Protein AF-0000000070516614 (afdb_homodimer)

Sequence (158 aa):
MSSQICLKWNSFLSNIATSFESLWEEEGLVDVTLASDGQCLTAHKVILSASSPFFKKVFQVSFAASSANSREPFLRFSSMSSQICLKWNSFLSNIATSFESLWEEEGLVDVTLASDGQCLTAHKVILSASSPFFKKVFQVSFAASSANSREPFLRFSS

Secondary structure (DSSP, 8-state):
-HHHHHHHHHHHHHHHHHHHHHHHHTTTT--EEEEETTEEEEE-HHHHHHH-HHHHHHHHHHHHH-SS---EEEEEE--/-HHHHHHHHHHHHHHHHHHHHHHHHTTTT--EEEEETTEEEEE-HHHHHHH-HHHHHHHHHHHHH-SS---EEEEEE--

Solvent-accessible surface area (backbone atoms only — not comparable to full-atom values): 8731 Å² total; per-residue (Å²): 114,69,64,59,53,48,50,52,50,49,52,51,52,51,50,36,52,51,37,45,49,51,31,55,75,68,57,51,77,43,34,31,25,37,32,43,91,93,41,77,43,76,39,39,61,68,59,45,28,36,73,30,71,66,48,31,54,56,51,48,51,51,40,70,72,31,95,49,51,57,55,43,71,68,50,75,49,79,131,116,71,64,60,52,48,51,51,50,49,52,51,52,51,49,36,52,51,36,46,50,51,32,54,75,68,58,49,77,42,32,30,26,36,33,43,93,94,40,77,44,77,39,40,62,68,61,46,29,34,73,31,73,68,49,31,54,56,51,49,53,51,41,73,73,31,97,50,51,55,55,43,71,68,50,74,50,79,130

pLDDT: mean 84.04, std 12.39, range [48.06, 95.69]

Structure (mmCIF, N/CA/C/O backbone):
data_AF-0000000070516614-model_v1
#
loop_
_entity.id
_entity.type
_entity.pdbx_description
1 polymer 'Broad-complex core protein isoform 6'
#
loop_
_atom_site.group_PDB
_atom_site.id
_atom_site.type_symbol
_atom_site.label_atom_id
_atom_site.label_alt_id
_atom_site.label_comp_id
_atom_site.label_asym_id
_atom_site.label_entity_id
_atom_site.label_seq_id
_atom_site.pdbx_PDB_ins_code
_atom_site.Cartn_x
_atom_site.Cartn_y
_atom_site.Cartn_z
_atom_site.occupancy
_atom_site.B_iso_or_equiv
_atom_site.auth_seq_id
_atom_site.auth_comp_id
_atom_site.auth_asym_id
_atom_site.auth_atom_id
_atom_site.pdbx_PDB_model_num
ATOM 1 N N . MET A 1 1 ? 3.91 20.812 -23.734 1 48.06 1 MET A N 1
ATOM 2 C CA . MET A 1 1 ? 3.457 20.969 -22.359 1 48.06 1 MET A CA 1
ATOM 3 C C . MET A 1 1 ? 3.287 19.609 -21.688 1 48.06 1 MET A C 1
ATOM 5 O O . MET A 1 1 ? 3.488 19.4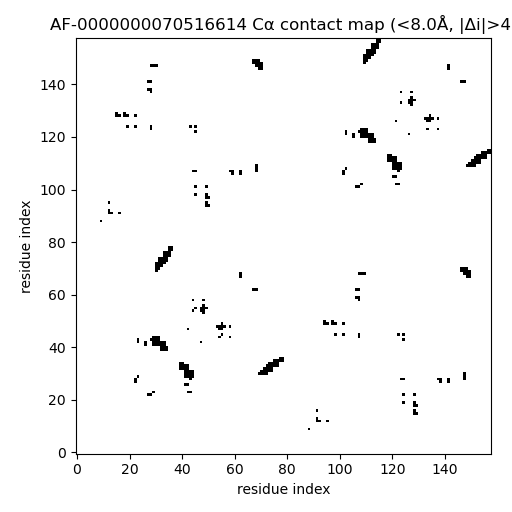69 -20.469 1 48.06 1 MET A O 1
ATOM 9 N N . SER A 1 2 ? 2.941 18.562 -22.625 1 61.38 2 SER A N 1
ATOM 10 C CA . SER A 1 2 ? 2.668 17.188 -22.219 1 61.38 2 SER A CA 1
ATOM 11 C C . SER A 1 2 ? 3.914 16.516 -21.656 1 61.38 2 SER A C 1
ATOM 13 O O . SER A 1 2 ? 3.826 15.734 -20.703 1 61.38 2 SER A O 1
ATOM 15 N N . SER A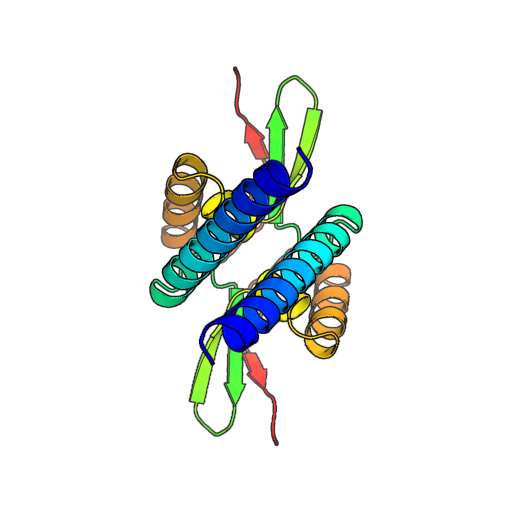 1 3 ? 5.02 17.172 -22.109 1 64.44 3 SER A N 1
ATOM 16 C CA . SER A 1 3 ? 6.262 16.5 -21.75 1 64.44 3 SER A CA 1
ATOM 17 C C . SER A 1 3 ? 6.633 16.75 -20.297 1 64.44 3 SER A C 1
ATOM 19 O O . SER A 1 3 ? 7.137 15.859 -19.609 1 64.44 3 SER A O 1
ATOM 21 N N . GLN A 1 4 ? 6.312 18.047 -19.891 1 70.44 4 GLN A N 1
ATOM 22 C CA . GLN A 1 4 ? 6.715 18.406 -18.531 1 70.44 4 GLN A CA 1
ATOM 23 C C . GLN A 1 4 ? 5.867 17.688 -17.484 1 70.44 4 GLN A C 1
ATOM 25 O O . GLN A 1 4 ? 6.379 17.25 -16.453 1 70.44 4 GLN A O 1
ATOM 30 N N . ILE A 1 5 ? 4.629 17.469 -17.828 1 74.5 5 ILE A N 1
ATOM 31 C CA . ILE A 1 5 ? 3.73 16.797 -16.891 1 74.5 5 ILE A CA 1
ATOM 32 C C . ILE A 1 5 ? 4.152 15.344 -16.734 1 74.5 5 ILE A C 1
ATOM 34 O O . ILE A 1 5 ? 4.191 14.82 -15.617 1 74.5 5 ILE A O 1
ATOM 38 N N . CYS A 1 6 ? 4.59 14.859 -17.828 1 78 6 CYS A N 1
ATOM 39 C CA . CYS A 1 6 ? 5.004 13.461 -17.797 1 78 6 CYS A CA 1
ATOM 40 C C . CYS A 1 6 ? 6.254 13.273 -16.953 1 78 6 CYS A C 1
ATOM 42 O O . CYS A 1 6 ? 6.375 12.281 -16.219 1 78 6 CYS A O 1
ATOM 44 N N . LEU A 1 7 ? 7.113 14.188 -17.016 1 78.5 7 LEU A N 1
ATOM 45 C CA . LEU A 1 7 ? 8.344 14.102 -16.25 1 78.5 7 LEU A CA 1
ATOM 46 C C . LEU A 1 7 ? 8.062 14.227 -14.75 1 78.5 7 LEU A C 1
ATOM 48 O O . LEU A 1 7 ? 8.617 13.469 -13.953 1 78.5 7 LEU A O 1
ATOM 52 N N . LYS A 1 8 ? 7.195 15.141 -14.547 1 85.56 8 LYS A N 1
ATOM 53 C CA . LYS A 1 8 ? 6.855 15.352 -13.141 1 85.56 8 LYS A CA 1
ATOM 54 C C . LYS A 1 8 ? 6.121 14.148 -12.562 1 85.56 8 LYS A C 1
ATOM 56 O O . LYS A 1 8 ? 6.41 13.711 -11.445 1 85.56 8 LYS A O 1
ATOM 61 N N . TRP A 1 9 ? 5.246 13.625 -13.375 1 84.12 9 TRP A N 1
ATOM 62 C CA . TRP A 1 9 ? 4.477 12.461 -12.938 1 84.12 9 TRP A CA 1
ATOM 63 C C . TRP A 1 9 ? 5.375 11.242 -12.766 1 84.12 9 TRP A C 1
ATOM 65 O O . TRP A 1 9 ? 5.234 10.492 -11.805 1 84.12 9 TRP A O 1
ATOM 75 N N . ASN A 1 10 ? 6.289 11.164 -13.656 1 84.06 10 ASN A N 1
ATOM 76 C CA . ASN A 1 10 ? 7.234 10.055 -13.562 1 84.06 10 ASN A CA 1
ATOM 77 C C . ASN A 1 10 ? 8.109 10.164 -12.32 1 84.06 10 ASN A C 1
ATOM 79 O O . ASN A 1 10 ? 8.383 9.156 -11.664 1 84.06 10 ASN A O 1
ATOM 83 N N . SER A 1 11 ? 8.547 11.367 -12.109 1 88.38 11 SER A N 1
ATOM 84 C CA . SER A 1 11 ? 9.344 11.586 -10.906 1 88.38 11 SER A CA 1
ATOM 85 C C . SER A 1 11 ? 8.547 11.266 -9.648 1 88.38 11 SER A C 1
ATOM 87 O O . SER A 1 11 ? 9.086 10.68 -8.703 1 88.38 11 SER A O 1
ATOM 89 N N . PHE A 1 12 ? 7.297 11.672 -9.625 1 88.38 12 PHE A N 1
ATOM 90 C CA . PHE A 1 12 ? 6.434 11.414 -8.484 1 88.38 12 PHE A CA 1
ATOM 91 C C . PHE A 1 12 ? 6.266 9.914 -8.258 1 88.38 12 PHE A C 1
ATOM 93 O O . PHE A 1 12 ? 6.465 9.422 -7.141 1 88.38 12 PHE A O 1
ATOM 100 N N . LEU A 1 13 ? 6.055 9.203 -9.328 1 90.12 13 LEU A N 1
ATOM 101 C CA . LEU A 1 13 ? 5.844 7.766 -9.234 1 90.12 13 LEU A CA 1
ATOM 102 C C . LEU A 1 13 ? 7.117 7.059 -8.781 1 90.12 13 LEU A C 1
ATOM 104 O O . LEU A 1 13 ? 7.059 6.121 -7.977 1 90.12 13 LEU A O 1
ATOM 108 N N . SER A 1 14 ? 8.18 7.543 -9.273 1 91.25 14 SER A N 1
ATOM 109 C CA . SER A 1 14 ? 9.453 6.953 -8.875 1 91.25 14 SER A CA 1
ATOM 110 C C . SER A 1 14 ? 9.734 7.188 -7.391 1 91.25 14 SER A C 1
ATOM 112 O O . SER A 1 14 ? 10.258 6.305 -6.707 1 91.25 14 SER A O 1
ATOM 114 N N . ASN A 1 15 ? 9.391 8.336 -6.926 1 92.88 15 ASN A N 1
ATOM 115 C CA . ASN A 1 15 ? 9.586 8.641 -5.512 1 92.88 15 ASN A CA 1
ATOM 116 C C . ASN A 1 15 ? 8.719 7.754 -4.625 1 92.88 15 ASN A C 1
ATOM 118 O O . ASN A 1 15 ? 9.172 7.266 -3.588 1 92.88 15 ASN A O 1
ATOM 122 N N . ILE A 1 16 ? 7.523 7.531 -4.961 1 92.81 16 ILE A N 1
ATOM 123 C CA . ILE A 1 16 ? 6.617 6.68 -4.199 1 92.81 16 ILE A CA 1
ATOM 124 C C . ILE A 1 16 ? 7.152 5.25 -4.176 1 92.81 16 ILE A C 1
ATOM 126 O O . ILE A 1 16 ? 7.145 4.594 -3.133 1 92.81 16 ILE A O 1
ATOM 130 N N . ALA A 1 17 ? 7.586 4.828 -5.309 1 92.5 17 ALA A N 1
ATOM 131 C CA . ALA A 1 17 ? 8.141 3.482 -5.406 1 92.5 17 ALA A CA 1
ATOM 132 C C . ALA A 1 17 ? 9.344 3.318 -4.477 1 92.5 17 ALA A C 1
ATOM 134 O O . ALA A 1 17 ? 9.461 2.307 -3.781 1 92.5 17 ALA A O 1
ATOM 135 N N . THR A 1 18 ? 10.18 4.27 -4.449 1 94.69 18 THR A N 1
ATOM 136 C CA . THR A 1 18 ? 11.344 4.262 -3.564 1 94.69 18 THR A CA 1
ATOM 137 C C . THR A 1 18 ? 10.906 4.25 -2.104 1 94.69 18 THR A C 1
ATOM 139 O O . THR A 1 18 ? 11.484 3.535 -1.283 1 94.69 18 THR A O 1
ATOM 142 N N . SER A 1 19 ? 9.93 5.043 -1.833 1 94.88 19 SER A N 1
ATOM 143 C CA . SER A 1 19 ? 9.406 5.07 -0.472 1 94.88 19 SER A CA 1
ATOM 144 C C . SER A 1 19 ? 8.844 3.711 -0.07 1 94.88 19 SER A C 1
ATOM 146 O O . SER A 1 19 ? 9.039 3.26 1.061 1 94.88 19 SER A O 1
ATOM 148 N N . PHE A 1 20 ? 8.18 3.072 -1.002 1 94 20 PHE A N 1
ATOM 149 C CA . PHE A 1 20 ? 7.66 1.739 -0.728 1 94 20 PHE A CA 1
ATOM 150 C C . PHE A 1 20 ? 8.797 0.76 -0.454 1 94 20 PHE A C 1
ATOM 152 O O . PHE A 1 20 ? 8.688 -0.089 0.433 1 94 20 PHE A O 1
ATOM 159 N N . GLU A 1 21 ? 9.789 0.899 -1.231 1 94.12 21 GLU A N 1
ATOM 160 C CA . GLU A 1 21 ? 10.953 0.034 -1.036 1 94.12 21 GLU A CA 1
ATOM 161 C C . GLU A 1 21 ? 11.555 0.221 0.355 1 94.12 21 GLU A C 1
ATOM 163 O O . GLU A 1 21 ? 11.852 -0.755 1.044 1 94.12 21 GLU A O 1
ATOM 168 N N . SER A 1 22 ? 11.672 1.413 0.763 1 95.69 22 SER A N 1
ATOM 169 C CA . SER A 1 22 ? 12.211 1.711 2.088 1 95.69 22 SER A CA 1
ATOM 170 C C . SER A 1 22 ? 11.305 1.161 3.186 1 95.69 22 SER A C 1
ATOM 172 O O . SER A 1 22 ? 11.789 0.58 4.16 1 95.69 22 SER A O 1
ATOM 174 N N . LEU A 1 23 ? 9.992 1.268 3.053 1 94.56 23 LEU A N 1
ATOM 175 C CA . LEU A 1 23 ? 9.031 0.747 4.02 1 94.56 23 LEU A CA 1
ATOM 176 C C . LEU A 1 23 ? 9.141 -0.77 4.133 1 94.56 23 LEU A C 1
ATOM 178 O O . LEU A 1 23 ? 9.109 -1.317 5.238 1 94.56 23 LEU A O 1
ATOM 182 N N . TRP A 1 24 ? 9.289 -1.346 2.982 1 93.56 24 TRP A N 1
ATOM 183 C CA . TRP A 1 24 ? 9.398 -2.801 2.953 1 93.56 24 TRP A CA 1
ATOM 184 C C . TRP A 1 24 ? 10.703 -3.264 3.6 1 93.56 24 TRP A C 1
ATOM 186 O O . TRP A 1 24 ? 10.695 -4.184 4.422 1 93.56 24 TRP A O 1
ATOM 196 N N . GLU A 1 25 ? 11.773 -2.615 3.275 1 94.31 25 GLU A N 1
ATOM 197 C CA . GLU A 1 25 ? 13.078 -2.963 3.838 1 94.31 25 GLU A CA 1
ATOM 198 C C . GLU A 1 25 ? 13.086 -2.801 5.355 1 94.31 25 GLU A C 1
ATOM 200 O O . GLU A 1 25 ? 13.703 -3.594 6.066 1 94.31 25 GLU A O 1
ATOM 205 N N . GLU A 1 26 ? 12.375 -1.856 5.828 1 93.44 26 GLU A N 1
ATOM 206 C CA . GLU A 1 26 ? 12.305 -1.583 7.262 1 93.44 26 GLU A CA 1
ATOM 207 C C . GLU A 1 26 ? 11.188 -2.385 7.918 1 93.44 26 GLU A C 1
ATOM 209 O O . GLU A 1 26 ? 10.938 -2.246 9.117 1 93.44 26 GLU A O 1
ATOM 214 N N . GLU A 1 27 ? 10.484 -3.191 7.051 1 91.94 27 GLU A N 1
ATOM 215 C CA . GLU A 1 27 ? 9.352 -3.998 7.488 1 91.94 27 GLU A CA 1
ATOM 216 C C . GLU A 1 27 ? 8.289 -3.137 8.172 1 91.94 27 GLU A C 1
ATOM 218 O O . GLU A 1 27 ? 7.656 -3.572 9.133 1 91.94 27 GLU A O 1
ATOM 223 N N . GLY A 1 28 ? 8.242 -1.865 7.688 1 90.75 28 GLY A N 1
ATOM 224 C CA . GLY A 1 28 ? 7.23 -0.958 8.203 1 90.75 28 GLY A CA 1
ATOM 225 C C . GLY A 1 28 ? 5.844 -1.244 7.66 1 90.75 28 GLY A C 1
ATOM 226 O O . GLY A 1 28 ? 5.668 -1.408 6.449 1 90.75 28 GLY A O 1
ATOM 227 N N . LEU A 1 29 ? 4.914 -1.471 8.523 1 91.19 29 LEU A N 1
ATOM 228 C CA . LEU A 1 29 ? 3.49 -1.614 8.227 1 91.19 29 LEU A CA 1
ATOM 229 C C . LEU A 1 29 ? 3.221 -2.91 7.469 1 91.19 29 LEU A C 1
ATOM 231 O O . LEU A 1 29 ? 2.246 -3.004 6.719 1 91.19 29 LEU A O 1
ATOM 235 N N . VAL A 1 30 ? 4.125 -3.855 7.52 1 91.12 30 VAL A N 1
ATOM 236 C CA . VAL A 1 30 ? 3.854 -5.148 6.906 1 91.12 30 VAL A CA 1
ATOM 237 C C . VAL A 1 30 ? 2.668 -5.812 7.605 1 91.12 30 VAL A C 1
ATOM 239 O O . VAL A 1 30 ? 2.508 -5.695 8.82 1 91.12 30 VAL A O 1
ATOM 242 N N . ASP A 1 31 ? 1.869 -6.477 6.742 1 88.56 31 ASP A N 1
ATOM 243 C CA . ASP A 1 31 ? 0.656 -7.016 7.348 1 88.56 31 ASP A CA 1
ATOM 244 C C . ASP A 1 31 ? 0.375 -8.43 6.844 1 88.56 31 ASP A C 1
ATOM 246 O O . ASP A 1 31 ? -0.709 -8.977 7.074 1 88.56 31 ASP A O 1
ATOM 250 N N . VAL A 1 32 ? 1.302 -9.062 6.191 1 89.56 32 VAL A N 1
ATOM 251 C CA . VAL A 1 32 ? 1.153 -10.461 5.797 1 89.56 32 VAL A CA 1
ATOM 252 C C . VAL A 1 32 ? 2.521 -11.141 5.77 1 89.56 32 VAL A C 1
ATOM 254 O O . VAL A 1 32 ? 3.531 -10.5 5.465 1 89.56 32 VAL A O 1
ATOM 257 N N . THR A 1 33 ? 2.586 -12.352 6.105 1 89.5 33 THR A N 1
ATOM 258 C CA . THR A 1 33 ? 3.771 -13.195 5.98 1 89.5 33 THR A CA 1
ATOM 259 C C . THR A 1 33 ? 3.559 -14.273 4.93 1 89.5 33 THR A C 1
ATOM 261 O O . THR A 1 33 ? 2.59 -15.039 4.996 1 89.5 33 THR A O 1
ATOM 264 N N . LEU A 1 34 ? 4.391 -14.234 3.969 1 89.31 34 LEU A N 1
ATOM 265 C CA . LEU A 1 34 ? 4.34 -15.234 2.91 1 89.31 34 LEU A CA 1
ATOM 266 C C . LEU A 1 34 ? 5.336 -16.359 3.172 1 89.31 34 LEU A C 1
ATOM 268 O O . LEU A 1 34 ? 6.492 -16.094 3.521 1 89.31 34 LEU A O 1
ATOM 272 N N . ALA A 1 35 ? 4.824 -17.531 3.145 1 88.56 35 ALA A N 1
ATOM 273 C CA . ALA A 1 35 ? 5.691 -18.688 3.338 1 88.56 35 ALA A CA 1
ATOM 274 C C . ALA A 1 35 ? 5.867 -19.469 2.035 1 88.56 35 ALA A C 1
ATOM 276 O O . ALA A 1 35 ? 4.887 -19.844 1.39 1 88.56 35 ALA A O 1
ATOM 277 N N . SER A 1 36 ? 7.043 -19.438 1.562 1 84.19 36 SER A N 1
ATOM 278 C CA . SER A 1 36 ? 7.328 -20.219 0.36 1 84.19 36 SER A CA 1
ATOM 279 C C . SER A 1 36 ? 8.703 -20.875 0.442 1 84.19 36 SER A C 1
ATOM 281 O O . SER A 1 36 ? 9.68 -20.25 0.832 1 84.19 36 SER A O 1
ATOM 283 N N . ASP A 1 37 ? 8.734 -22.156 0.068 1 85.06 37 ASP A N 1
ATOM 284 C CA . ASP A 1 37 ? 9.969 -22.922 -0.065 1 85.06 37 ASP A CA 1
ATOM 285 C C . ASP A 1 37 ? 10.828 -22.812 1.193 1 85.06 37 ASP A C 1
ATOM 287 O O . ASP A 1 37 ? 12.023 -22.547 1.111 1 85.06 37 ASP A O 1
ATOM 291 N N . GLY A 1 38 ? 10.234 -22.906 2.338 1 84.56 38 GLY A N 1
ATOM 292 C CA . GLY A 1 38 ? 10.961 -22.875 3.598 1 84.56 38 GLY A CA 1
ATOM 293 C C . GLY A 1 38 ? 11.344 -21.484 4.039 1 84.56 38 GLY A C 1
ATOM 294 O O . GLY A 1 38 ? 12.008 -21.312 5.062 1 84.56 38 GLY A O 1
ATOM 295 N N . GLN A 1 39 ? 11.055 -20.516 3.258 1 87 39 GLN A N 1
ATOM 296 C CA . GLN A 1 39 ? 11.352 -19.141 3.605 1 87 39 GLN A CA 1
ATOM 297 C C . GLN A 1 39 ? 10.07 -18.359 3.906 1 87 39 GLN A C 1
ATOM 299 O O . GLN A 1 39 ? 9 -18.703 3.418 1 87 39 GLN A O 1
ATOM 304 N N . CYS A 1 40 ? 10.203 -17.438 4.871 1 87.25 40 CYS A N 1
ATOM 305 C CA . CYS A 1 40 ? 9.094 -16.531 5.188 1 87.25 40 CYS A CA 1
ATOM 306 C C . CYS A 1 40 ? 9.461 -15.094 4.871 1 87.25 40 CYS A C 1
ATOM 308 O O . CYS A 1 40 ? 10.586 -14.664 5.121 1 87.25 40 CYS A O 1
ATOM 310 N N . LEU A 1 41 ? 8.523 -14.445 4.188 1 89.31 41 LEU A N 1
ATOM 311 C CA . LEU A 1 41 ? 8.727 -13.047 3.85 1 89.31 41 LEU A CA 1
ATOM 312 C C . LEU A 1 41 ? 7.516 -12.211 4.266 1 89.31 41 LEU A C 1
ATOM 314 O O . LEU A 1 41 ? 6.371 -12.609 4.047 1 89.31 41 LEU A O 1
ATOM 318 N N . THR A 1 42 ? 7.82 -11.117 4.926 1 90.44 42 THR A N 1
ATOM 319 C CA . THR A 1 42 ? 6.75 -10.188 5.258 1 90.44 42 THR A CA 1
ATOM 320 C C . THR A 1 42 ? 6.504 -9.211 4.109 1 90.44 42 THR A C 1
ATOM 322 O O . THR A 1 42 ? 7.426 -8.883 3.359 1 90.44 42 THR A O 1
ATOM 325 N N . ALA A 1 43 ? 5.246 -8.852 3.916 1 93 43 ALA A N 1
ATOM 326 C CA . ALA A 1 43 ? 4.902 -7.953 2.818 1 93 43 ALA A CA 1
ATOM 327 C C . ALA A 1 43 ? 3.691 -7.094 3.172 1 93 43 ALA A C 1
ATOM 329 O O . ALA A 1 43 ? 3.141 -7.211 4.27 1 93 43 ALA A O 1
ATOM 330 N N . HIS A 1 44 ? 3.355 -6.195 2.33 1 92.81 44 HIS A N 1
ATOM 331 C CA . HIS A 1 44 ? 2.143 -5.391 2.406 1 92.81 44 HIS A CA 1
ATOM 332 C C . HIS A 1 44 ? 1.054 -5.945 1.496 1 92.81 44 HIS A C 1
ATOM 334 O O . HIS A 1 44 ? 1.256 -6.074 0.287 1 92.81 44 HIS A O 1
ATOM 340 N N . LYS A 1 45 ? -0.069 -6.195 2.047 1 93.31 45 LYS A N 1
ATOM 341 C CA . LYS A 1 45 ? -1.175 -6.758 1.275 1 93.31 45 LYS A CA 1
ATOM 342 C C . LYS A 1 45 ? -1.536 -5.859 0.096 1 93.31 45 LYS A C 1
ATOM 344 O O . LYS A 1 45 ? -1.757 -6.344 -1.016 1 93.31 45 LYS A O 1
ATOM 349 N N . VAL A 1 46 ? -1.53 -4.531 0.363 1 94.19 46 VAL A N 1
ATOM 350 C CA . VAL A 1 46 ? -1.941 -3.576 -0.663 1 94.19 46 VAL A CA 1
ATOM 351 C C . VAL A 1 46 ? -0.946 -3.602 -1.82 1 94.19 46 VAL A C 1
ATOM 353 O O . VAL A 1 46 ? -1.341 -3.553 -2.988 1 94.19 46 VAL A O 1
ATOM 356 N N . ILE A 1 47 ? 0.376 -3.699 -1.541 1 95.12 47 ILE A N 1
ATOM 357 C CA . ILE A 1 47 ? 1.409 -3.701 -2.57 1 95.12 47 ILE A CA 1
ATOM 358 C C . ILE A 1 47 ? 1.353 -5.012 -3.355 1 95.12 47 ILE A C 1
ATOM 360 O O . ILE A 1 47 ? 1.408 -5.008 -4.586 1 95.12 47 ILE A O 1
ATOM 364 N N . LEU A 1 48 ? 1.141 -6.105 -2.682 1 94.06 48 LEU A N 1
ATOM 365 C CA . LEU A 1 48 ? 1.004 -7.395 -3.35 1 94.06 48 LEU A CA 1
ATOM 366 C C . LEU A 1 48 ? -0.223 -7.414 -4.254 1 94.06 48 LEU A C 1
ATOM 368 O O . LEU A 1 48 ? -0.162 -7.91 -5.379 1 94.06 48 LEU A O 1
ATOM 372 N N . SER A 1 49 ? -1.347 -6.836 -3.748 1 95.44 49 SER A N 1
ATOM 373 C CA . SER A 1 49 ? -2.596 -6.797 -4.5 1 95.44 49 SER A CA 1
ATOM 374 C C . SER A 1 49 ? -2.461 -5.941 -5.758 1 95.44 49 SER A C 1
ATOM 376 O O . SER A 1 49 ? -3.066 -6.242 -6.785 1 95.44 49 SER A O 1
ATOM 378 N N . ALA A 1 50 ? -1.637 -4.883 -5.66 1 95.44 50 ALA A N 1
ATOM 379 C CA . ALA A 1 50 ? -1.436 -3.986 -6.797 1 95.44 50 ALA A CA 1
ATOM 380 C C . ALA A 1 50 ? -0.531 -4.625 -7.848 1 95.44 50 ALA A C 1
ATOM 382 O O . ALA A 1 50 ? -0.59 -4.27 -9.023 1 95.44 50 ALA A O 1
ATOM 383 N N . SER A 1 51 ? 0.238 -5.578 -7.438 1 93.88 51 SER A N 1
ATOM 384 C CA . SER A 1 51 ? 1.231 -6.16 -8.336 1 93.88 51 SER A CA 1
ATOM 385 C C . SER A 1 51 ? 0.75 -7.492 -8.898 1 93.88 51 SER A C 1
ATOM 387 O O . SER A 1 51 ? 1.26 -7.961 -9.922 1 93.88 51 SER A O 1
ATOM 389 N N . SER A 1 52 ? -0.166 -8.156 -8.234 1 94.06 52 SER A N 1
ATOM 390 C CA . SER A 1 52 ? -0.592 -9.492 -8.625 1 94.06 52 SER A CA 1
ATOM 391 C C . SER A 1 52 ? -2.104 -9.656 -8.5 1 94.06 52 SER A C 1
ATOM 393 O O . SER A 1 52 ? -2.654 -9.523 -7.406 1 94.06 52 SER A O 1
ATOM 395 N N . PRO A 1 53 ? -2.832 -10.023 -9.578 1 94.31 53 PRO A N 1
ATOM 396 C CA . PRO A 1 53 ? -4.277 -10.266 -9.523 1 94.31 53 PRO A CA 1
ATOM 397 C C . PRO A 1 53 ? -4.645 -11.422 -8.594 1 94.31 53 PRO A C 1
ATOM 399 O O . PRO A 1 53 ? -5.723 -11.414 -7.992 1 94.31 53 PRO A O 1
ATOM 402 N N . PHE A 1 54 ? -3.777 -12.414 -8.445 1 93.38 54 PHE A N 1
ATOM 403 C CA . PHE A 1 54 ? -4.016 -13.531 -7.539 1 93.38 54 PHE A CA 1
ATOM 404 C C . PHE A 1 54 ? -4.102 -13.055 -6.094 1 93.38 54 PHE A C 1
ATOM 406 O O . PHE A 1 54 ? -5.074 -13.344 -5.398 1 93.38 54 PHE A O 1
ATOM 413 N N . PHE A 1 55 ? -3.17 -12.32 -5.66 1 93.06 55 PHE A N 1
ATOM 414 C CA . PHE A 1 55 ? -3.15 -11.828 -4.289 1 93.06 55 PHE A CA 1
ATOM 415 C C . PHE A 1 55 ? -4.27 -10.82 -4.059 1 93.06 55 PHE A C 1
ATOM 417 O O . PHE A 1 55 ? -4.84 -10.766 -2.967 1 93.06 55 PHE A O 1
ATOM 424 N N . LYS A 1 56 ? -4.609 -10.039 -5.117 1 94.31 56 LYS A N 1
ATOM 425 C CA . LYS A 1 56 ? -5.738 -9.117 -5.008 1 94.31 56 LYS A CA 1
ATOM 426 C C . LYS A 1 56 ? -7.023 -9.859 -4.656 1 94.31 56 LYS A C 1
ATOM 428 O O . LYS A 1 56 ? -7.734 -9.477 -3.725 1 94.31 56 LYS A O 1
ATOM 433 N N . LYS A 1 57 ? -7.297 -10.906 -5.332 1 93.56 57 LYS A N 1
ATOM 434 C CA . LYS A 1 57 ? -8.5 -11.695 -5.086 1 93.56 57 LYS A CA 1
ATOM 435 C C . LYS A 1 57 ? -8.477 -12.305 -3.684 1 93.56 57 LYS A C 1
ATOM 437 O O . LYS A 1 57 ? -9.461 -12.211 -2.949 1 93.56 57 LYS A O 1
ATOM 442 N N . VAL A 1 58 ? -7.344 -12.93 -3.279 1 90.25 58 VAL A N 1
ATOM 443 C CA . VAL A 1 58 ? -7.188 -13.609 -2 1 90.25 58 VAL A CA 1
ATOM 444 C C . VAL A 1 58 ? -7.414 -12.625 -0.855 1 90.25 58 VAL A C 1
ATOM 446 O O . VAL A 1 58 ? -8.195 -12.898 0.06 1 90.25 58 VAL A O 1
ATOM 449 N N . PHE A 1 59 ? -6.793 -11.461 -0.933 1 90.88 59 PHE A N 1
ATOM 450 C CA . PHE A 1 59 ? -6.844 -10.531 0.189 1 90.88 59 PHE A CA 1
ATOM 451 C C . PHE A 1 59 ? -8.164 -9.773 0.204 1 90.88 59 PHE A C 1
ATOM 453 O O . PHE A 1 59 ? -8.641 -9.359 1.265 1 90.88 59 PHE A O 1
ATOM 460 N N . GLN A 1 60 ? -8.75 -9.547 -0.965 1 89.81 60 GLN A N 1
ATOM 461 C CA . GLN A 1 60 ? -10.062 -8.906 -0.996 1 89.81 60 GLN A CA 1
ATOM 462 C C . GLN A 1 60 ? -11.117 -9.797 -0.338 1 89.81 60 GLN A C 1
ATOM 464 O O . GLN A 1 60 ? -12 -9.297 0.363 1 89.81 60 GLN A O 1
ATOM 469 N N . VAL A 1 61 ? -11.047 -11.078 -0.594 1 88.88 61 VAL A N 1
ATOM 470 C CA . VAL A 1 61 ? -11.969 -12.023 0.019 1 88.88 61 VAL A CA 1
A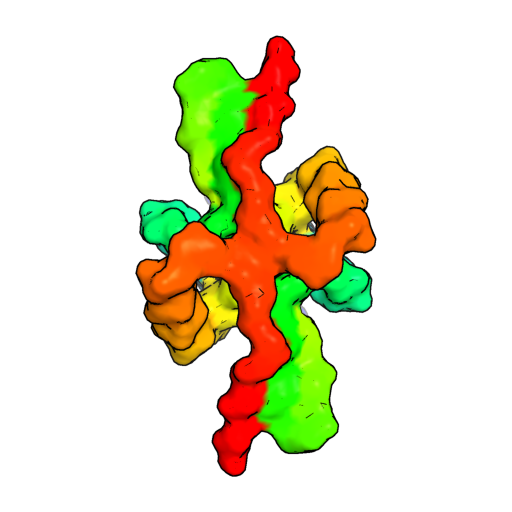TOM 471 C C . VAL A 1 61 ? -11.797 -12.008 1.536 1 88.88 61 VAL A C 1
ATOM 473 O O . VAL A 1 61 ? -12.773 -11.93 2.279 1 88.88 61 VAL A O 1
ATOM 476 N N . SER A 1 62 ? -10.547 -12.117 1.987 1 87.19 62 SER A N 1
ATOM 477 C CA . SER A 1 62 ? -10.258 -12.086 3.418 1 87.19 62 SER A CA 1
ATOM 478 C C . SER A 1 62 ? -10.727 -10.781 4.051 1 87.19 62 SER A C 1
ATOM 480 O O . SER A 1 62 ? -11.281 -10.781 5.152 1 87.19 62 SER A O 1
ATOM 482 N N . PHE A 1 63 ? -10.5 -9.719 3.355 1 87.19 63 PHE A N 1
ATOM 483 C CA . PHE A 1 63 ? -10.867 -8.383 3.82 1 87.19 63 PHE A CA 1
ATOM 484 C C . PHE A 1 63 ? -12.375 -8.258 3.973 1 87.19 63 PHE A C 1
ATOM 486 O O . PHE A 1 63 ? -12.867 -7.668 4.941 1 87.19 63 PHE A O 1
ATOM 493 N N . ALA A 1 64 ? -13.039 -8.797 3.053 1 83.69 64 ALA A N 1
ATOM 494 C CA . ALA A 1 64 ? -14.5 -8.75 3.072 1 83.69 64 ALA A CA 1
ATOM 495 C C . ALA A 1 64 ? -15.062 -9.609 4.195 1 83.69 64 ALA A C 1
ATOM 497 O O . ALA A 1 64 ? -16.109 -9.305 4.762 1 83.69 64 ALA A O 1
ATOM 498 N N . ALA A 1 65 ? -14.336 -10.672 4.465 1 81.62 65 ALA A N 1
ATOM 499 C CA . ALA A 1 65 ? -14.797 -11.617 5.477 1 81.62 65 ALA A CA 1
ATOM 500 C C . ALA A 1 65 ? -14.484 -11.117 6.883 1 81.62 65 ALA A C 1
ATOM 502 O O . ALA A 1 65 ? -15.117 -11.547 7.855 1 81.62 65 ALA A O 1
ATOM 503 N N . SER A 1 66 ? -13.422 -10.398 6.941 1 71.62 66 SER A N 1
ATOM 504 C CA . SER A 1 66 ? -12.992 -9.953 8.266 1 71.62 66 SER A CA 1
ATOM 505 C C . SER A 1 66 ? -13.18 -8.445 8.43 1 71.62 66 SER A C 1
ATOM 507 O O . SER A 1 66 ? -12.984 -7.688 7.484 1 71.62 66 SER A O 1
ATOM 509 N N . SER A 1 67 ? -14.039 -7.977 9.227 1 57.5 67 SER A N 1
ATOM 510 C CA . SER A 1 67 ? -14.312 -6.57 9.5 1 57.5 67 SER A CA 1
ATOM 511 C C . SER A 1 67 ? -13.023 -5.801 9.773 1 57.5 67 SER A C 1
ATOM 513 O O . SER A 1 67 ? -13.023 -4.57 9.789 1 57.5 67 SER A O 1
ATOM 515 N N . ALA A 1 68 ? -11.945 -6.621 10.047 1 56.41 68 ALA A N 1
ATOM 516 C CA . ALA A 1 68 ? -10.719 -5.941 10.461 1 56.41 68 ALA A CA 1
ATOM 517 C C . ALA A 1 68 ? -9.562 -6.281 9.531 1 56.41 68 ALA A C 1
ATOM 519 O O . ALA A 1 68 ? -9.477 -7.398 9.016 1 56.41 68 ALA A O 1
ATOM 520 N N . ASN A 1 69 ? -9.07 -5.266 8.859 1 61.31 69 ASN A N 1
ATOM 521 C CA . ASN A 1 69 ? -7.793 -5.523 8.203 1 61.31 69 ASN A CA 1
ATOM 522 C C . ASN A 1 69 ? -6.781 -6.145 9.156 1 61.31 69 ASN A C 1
ATOM 524 O O . ASN A 1 69 ? -6.148 -5.438 9.945 1 61.31 69 ASN A O 1
ATOM 528 N N . SER A 1 70 ? -6.879 -7.375 9.445 1 67.06 70 SER A N 1
ATOM 529 C CA . SER A 1 70 ? -5.988 -8.055 10.375 1 67.06 70 SER A CA 1
ATOM 530 C C . SER A 1 70 ? -4.766 -8.625 9.664 1 67.06 70 SER A C 1
ATOM 532 O O . SER A 1 70 ? -4.809 -8.891 8.461 1 67.06 70 SER A O 1
ATOM 534 N N . ARG A 1 71 ? -3.73 -8.547 10.43 1 68.69 71 ARG A N 1
ATOM 535 C CA . ARG A 1 71 ? -2.525 -9.203 9.938 1 68.69 71 ARG A CA 1
ATOM 536 C C . ARG A 1 71 ? -2.799 -10.672 9.602 1 68.69 71 ARG A C 1
ATOM 538 O O . ARG A 1 71 ? -3.516 -11.359 10.328 1 68.69 71 ARG A O 1
ATOM 545 N N . GLU A 1 72 ? -2.629 -11.055 8.344 1 67.56 72 GLU A N 1
ATOM 546 C CA . GLU A 1 72 ? -2.713 -12.461 7.957 1 67.56 72 GLU A CA 1
ATOM 547 C C . GLU A 1 72 ? -1.378 -13.172 8.164 1 67.56 72 GLU A C 1
ATOM 549 O O . GLU A 1 72 ? -0.378 -12.82 7.535 1 67.56 72 GLU A O 1
ATOM 554 N N . PRO A 1 73 ? -1.316 -13.969 9.055 1 63.88 73 PRO A N 1
ATOM 555 C CA . PRO A 1 73 ? -0.035 -14.547 9.461 1 63.88 73 PRO A CA 1
ATOM 556 C C . PRO A 1 73 ? 0.678 -15.266 8.32 1 63.88 73 PRO A C 1
ATOM 558 O O . PRO A 1 73 ? 1.903 -15.188 8.203 1 63.88 73 PRO A O 1
ATOM 561 N N . PHE A 1 74 ? 0.049 -16.172 7.637 1 67.81 74 PHE A N 1
ATOM 562 C CA . PHE A 1 74 ? 0.855 -16.953 6.699 1 67.81 74 PHE A CA 1
ATOM 563 C C . PHE A 1 74 ? 0.037 -17.344 5.473 1 67.81 74 PHE A C 1
ATOM 565 O O . PHE A 1 74 ? -1.086 -17.828 5.602 1 67.81 74 PHE A O 1
ATOM 572 N N . LEU A 1 75 ? 0.461 -16.828 4.324 1 74.62 75 LEU A N 1
ATOM 573 C CA . LEU A 1 75 ? -0.027 -17.391 3.064 1 74.62 75 LEU A CA 1
ATOM 574 C C . LEU A 1 75 ? 1.005 -18.328 2.449 1 74.62 75 LEU A C 1
ATOM 576 O O . LEU A 1 75 ? 2.129 -17.922 2.156 1 74.62 75 LEU A O 1
ATOM 580 N N . ARG A 1 76 ? 0.69 -19.609 2.623 1 69.75 76 ARG A N 1
ATOM 581 C CA . ARG A 1 76 ? 1.595 -20.625 2.092 1 69.75 76 ARG A CA 1
ATOM 582 C C . ARG A 1 76 ? 1.336 -20.875 0.607 1 69.75 76 ARG A C 1
ATOM 584 O O . ARG A 1 76 ? 0.187 -21.031 0.189 1 69.75 76 ARG A O 1
ATOM 591 N N . PHE A 1 77 ? 2.357 -20.594 -0.137 1 66.19 77 PHE A N 1
ATOM 592 C CA . PHE A 1 77 ? 2.266 -20.969 -1.541 1 66.19 77 PHE A CA 1
ATOM 593 C C . PHE A 1 77 ? 3.248 -22.094 -1.863 1 66.19 77 PHE A C 1
ATOM 595 O O . PHE A 1 77 ? 4.375 -22.094 -1.361 1 66.19 77 PHE A O 1
ATOM 602 N N . SER A 1 78 ? 2.77 -23.25 -1.93 1 57.75 78 SER A N 1
ATOM 603 C CA . SER A 1 78 ? 3.602 -24.359 -2.398 1 57.75 78 SER A CA 1
ATOM 604 C C . SER A 1 78 ? 3.652 -24.406 -3.922 1 57.75 78 SER A C 1
ATOM 606 O O . SER A 1 78 ? 2.639 -24.188 -4.59 1 57.75 78 SER A O 1
ATOM 608 N N . SER A 1 79 ? 4.871 -24.062 -4.449 1 48.28 79 SER A N 1
ATOM 609 C CA . SER A 1 79 ? 5.051 -24.453 -5.844 1 48.28 79 SER A CA 1
ATOM 610 C C . SER A 1 79 ? 4.84 -25.953 -6.027 1 48.28 79 SER A C 1
ATOM 612 O O . SER A 1 79 ? 5.078 -26.734 -5.105 1 48.28 79 SER A O 1
ATOM 614 N N . MET B 1 1 ? 20.203 1.412 -24.766 1 48.06 1 MET B N 1
ATOM 615 C CA . MET B 1 1 ? 19.672 0.294 -24 1 48.06 1 MET B CA 1
ATOM 616 C C . MET B 1 1 ? 18.906 0.792 -22.766 1 48.06 1 MET B C 1
ATOM 618 O O . MET B 1 1 ? 17.922 0.181 -22.344 1 48.06 1 MET B O 1
ATOM 622 N N . SER B 1 2 ? 19.422 2.051 -22.266 1 61.94 2 SER B N 1
ATOM 623 C CA . SER B 1 2 ? 18.906 2.707 -21.062 1 61.94 2 SER B CA 1
ATOM 624 C C . SER B 1 2 ? 17.469 3.176 -21.266 1 61.94 2 SER B C 1
ATOM 626 O O . SER B 1 2 ? 16.641 3.092 -20.344 1 61.94 2 SER B O 1
ATOM 628 N N . SER B 1 3 ? 17.234 3.322 -22.594 1 65.06 3 SER B N 1
ATOM 629 C CA . SER B 1 3 ? 15.938 3.938 -22.859 1 65.06 3 SER B CA 1
ATOM 630 C C . SER B 1 3 ? 14.805 2.932 -22.703 1 65.06 3 SER B C 1
ATOM 632 O O . SER B 1 3 ? 13.727 3.273 -22.219 1 65.06 3 SER B O 1
ATOM 634 N N . GLN B 1 4 ? 15.133 1.656 -23.172 1 70.81 4 GLN B N 1
ATOM 635 C CA . GLN B 1 4 ? 14.07 0.658 -23.141 1 70.81 4 GLN B CA 1
ATOM 636 C C . GLN B 1 4 ? 13.734 0.263 -21.703 1 70.81 4 GLN B C 1
ATOM 638 O O . GLN B 1 4 ? 12.562 0.069 -21.359 1 70.81 4 GLN B O 1
ATOM 643 N N . ILE B 1 5 ? 14.719 0.254 -20.875 1 74.69 5 ILE B N 1
ATOM 644 C CA . ILE B 1 5 ? 14.5 -0.128 -19.484 1 74.69 5 ILE B CA 1
ATOM 645 C C . ILE B 1 5 ? 13.664 0.936 -18.781 1 74.69 5 ILE B C 1
ATOM 647 O O . ILE B 1 5 ? 12.727 0.61 -18.047 1 74.69 5 ILE B O 1
ATOM 651 N N . CYS B 1 6 ? 13.938 2.096 -19.203 1 78.38 6 CYS B N 1
ATOM 652 C CA . CYS B 1 6 ? 13.211 3.201 -18.594 1 78.38 6 CYS B CA 1
ATOM 653 C C . CYS B 1 6 ? 11.734 3.164 -18.984 1 78.38 6 CYS B C 1
ATOM 655 O O . CYS B 1 6 ? 10.867 3.449 -18.156 1 78.38 6 CYS B O 1
ATOM 657 N N . LEU B 1 7 ? 11.484 2.814 -20.156 1 78.88 7 LEU B N 1
ATOM 658 C CA . LEU B 1 7 ? 10.109 2.752 -20.625 1 78.88 7 LEU B CA 1
ATOM 659 C C . LEU B 1 7 ? 9.344 1.633 -19.938 1 78.88 7 LEU B C 1
ATOM 661 O O . LEU B 1 7 ? 8.203 1.823 -19.516 1 78.88 7 LEU B O 1
ATOM 665 N N . LYS B 1 8 ? 10.086 0.592 -19.844 1 85.69 8 LYS B N 1
ATOM 666 C CA . LYS B 1 8 ? 9.453 -0.556 -19.203 1 85.69 8 LYS B CA 1
ATOM 667 C C . LYS B 1 8 ? 9.188 -0.286 -17.734 1 85.69 8 LYS B C 1
ATOM 669 O O . LYS B 1 8 ? 8.109 -0.604 -17.219 1 85.69 8 LYS B O 1
ATOM 674 N N . TRP B 1 9 ? 10.148 0.34 -17.109 1 84.44 9 TRP B N 1
ATOM 675 C CA . TRP B 1 9 ? 10.023 0.656 -15.695 1 84.44 9 TRP B CA 1
ATOM 676 C C . TRP B 1 9 ? 8.922 1.687 -15.469 1 84.44 9 TRP B C 1
ATOM 678 O O . TRP B 1 9 ? 8.141 1.567 -14.523 1 84.44 9 TRP B O 1
ATOM 688 N N . ASN B 1 10 ? 8.867 2.582 -16.375 1 84 10 ASN B N 1
ATOM 689 C CA . ASN B 1 10 ? 7.824 3.596 -16.281 1 84 10 ASN B CA 1
ATOM 690 C C . ASN B 1 10 ? 6.434 2.99 -16.453 1 84 10 ASN B C 1
ATOM 692 O O . ASN B 1 10 ? 5.496 3.369 -15.75 1 84 10 ASN B O 1
ATOM 696 N N . SER B 1 11 ? 6.383 2.137 -17.422 1 88.44 11 SER B N 1
ATOM 697 C CA . SER B 1 11 ? 5.113 1.453 -17.641 1 88.44 11 SER B CA 1
ATOM 698 C C . SER B 1 11 ? 4.707 0.641 -16.406 1 88.44 11 SER B C 1
ATOM 700 O O . SER B 1 11 ? 3.533 0.616 -16.031 1 88.44 11 SER B O 1
ATOM 702 N N . PHE B 1 12 ? 5.664 -0.032 -15.805 1 88.31 12 PHE B N 1
ATOM 703 C CA . PHE B 1 12 ? 5.398 -0.84 -14.625 1 88.31 12 PHE B CA 1
ATOM 704 C C . PHE B 1 12 ? 4.895 0.03 -13.477 1 88.31 12 PHE B C 1
ATOM 706 O O . PHE B 1 12 ? 3.865 -0.272 -12.867 1 88.31 12 PHE B O 1
ATOM 713 N N . LEU B 1 13 ? 5.535 1.154 -13.297 1 90.12 13 LEU B N 1
ATOM 714 C CA . LEU B 1 13 ? 5.164 2.053 -12.211 1 90.12 13 LEU B CA 1
ATOM 715 C C . LEU B 1 13 ? 3.779 2.645 -12.438 1 90.12 13 LEU B C 1
ATOM 717 O O . LEU B 1 13 ? 2.994 2.781 -11.5 1 90.12 13 LEU B O 1
ATOM 721 N N . SER B 1 14 ? 3.535 2.93 -13.656 1 91.19 14 SER B N 1
ATOM 722 C CA . SER B 1 14 ? 2.223 3.479 -13.984 1 91.19 14 SER B CA 1
ATOM 723 C C . SER B 1 14 ? 1.12 2.451 -13.75 1 91.19 14 SER B C 1
ATOM 725 O O . SER B 1 14 ? 0.033 2.795 -13.281 1 91.19 14 SER B O 1
ATOM 727 N N . ASN B 1 15 ? 1.391 1.243 -14.062 1 92.94 15 ASN B N 1
ATOM 728 C CA . ASN B 1 15 ? 0.414 0.182 -13.844 1 92.94 15 ASN B CA 1
ATOM 729 C C . ASN B 1 15 ? 0.132 -0.02 -12.359 1 92.94 15 ASN B C 1
ATOM 731 O O . ASN B 1 15 ? -1.021 -0.197 -11.961 1 92.94 15 ASN B O 1
ATOM 735 N N . ILE B 1 16 ? 1.106 -0.021 -11.547 1 92.88 16 ILE B N 1
ATOM 736 C CA . ILE B 1 16 ? 0.943 -0.178 -10.102 1 92.88 16 ILE B CA 1
ATOM 737 C C . ILE B 1 16 ? 0.119 0.981 -9.547 1 92.88 16 ILE B C 1
ATOM 739 O O . ILE B 1 16 ? -0.777 0.776 -8.727 1 92.88 16 ILE B O 1
ATOM 743 N N . ALA B 1 17 ? 0.449 2.135 -10.008 1 92.5 17 ALA B N 1
ATOM 744 C CA . ALA B 1 17 ? -0.286 3.316 -9.57 1 92.5 17 ALA B CA 1
ATOM 745 C C . ALA B 1 17 ? -1.769 3.199 -9.906 1 92.5 17 ALA B C 1
ATOM 747 O O . ALA B 1 17 ? -2.629 3.504 -9.078 1 92.5 17 ALA B O 1
ATOM 748 N N . THR B 1 18 ? -2.057 2.762 -11.07 1 94.69 18 THR B N 1
ATOM 749 C CA . THR B 1 18 ? -3.434 2.553 -11.5 1 94.69 18 THR B CA 1
ATOM 750 C C . THR B 1 18 ? -4.117 1.494 -10.641 1 94.69 18 THR B C 1
ATOM 752 O O . THR B 1 18 ? -5.277 1.65 -10.258 1 94.69 18 THR B O 1
ATOM 755 N N . SER B 1 19 ? -3.391 0.472 -10.391 1 94.94 19 SER B N 1
ATOM 756 C CA . SER B 1 19 ? -3.932 -0.576 -9.531 1 94.94 19 SER B CA 1
ATOM 757 C C . SER B 1 19 ? -4.242 -0.042 -8.141 1 94.94 19 SER B C 1
ATOM 759 O O . SER B 1 19 ? -5.27 -0.385 -7.555 1 94.94 19 SER B O 1
ATOM 761 N N . PHE B 1 20 ? -3.373 0.808 -7.637 1 93.94 20 PHE B N 1
ATOM 762 C CA . PHE B 1 20 ? -3.619 1.419 -6.336 1 93.94 20 PHE B CA 1
ATOM 763 C C . PHE B 1 20 ? -4.871 2.285 -6.371 1 93.94 20 PHE B C 1
ATOM 765 O O . PHE B 1 20 ? -5.66 2.287 -5.422 1 93.94 20 PHE B O 1
ATOM 772 N N . GLU B 1 21 ? -4.992 2.977 -7.426 1 94.19 21 GLU B N 1
ATOM 773 C CA . GLU B 1 21 ? -6.176 3.816 -7.578 1 94.19 21 GLU B CA 1
ATOM 774 C C . GLU B 1 21 ? -7.453 2.979 -7.566 1 94.19 21 GLU B C 1
ATOM 776 O O . GLU B 1 21 ? -8.422 3.324 -6.883 1 94.19 21 GLU B O 1
ATOM 781 N N . SER B 1 22 ? -7.43 1.918 -8.242 1 95.69 22 SER B N 1
ATOM 782 C CA . SER B 1 22 ? -8.586 1.026 -8.289 1 95.69 22 SER B CA 1
ATOM 783 C C . SER B 1 22 ? -8.883 0.44 -6.91 1 95.69 22 SER B C 1
ATOM 785 O O . SER B 1 22 ? -10.039 0.381 -6.488 1 95.69 22 SER B O 1
ATOM 787 N N . LEU B 1 23 ? -7.863 0.041 -6.148 1 94.5 23 LEU B N 1
ATOM 788 C CA . LEU B 1 23 ? -8.023 -0.5 -4.801 1 94.5 23 LEU B CA 1
ATOM 789 C C . LEU B 1 23 ? -8.641 0.535 -3.869 1 94.5 23 LEU B C 1
ATOM 791 O O . LEU B 1 23 ? -9.531 0.208 -3.078 1 94.5 23 LEU B O 1
ATOM 795 N N . TRP B 1 24 ? -8.156 1.72 -4.059 1 93.62 24 TRP B N 1
ATOM 796 C CA . TRP B 1 24 ? -8.656 2.801 -3.217 1 93.62 24 TRP B CA 1
ATOM 797 C C . TRP B 1 24 ? -10.117 3.113 -3.545 1 93.62 24 TRP B C 1
ATOM 799 O O . TRP B 1 24 ? -10.945 3.24 -2.646 1 93.62 24 TRP B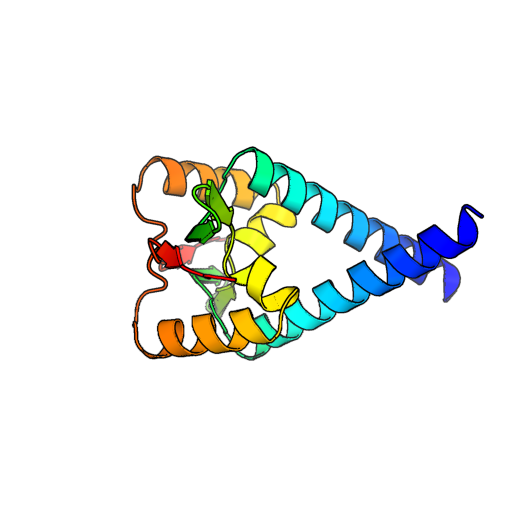 O 1
ATOM 809 N N . GLU B 1 25 ? -10.43 3.193 -4.789 1 94.38 25 GLU B N 1
ATOM 810 C CA . GLU B 1 25 ? -11.789 3.477 -5.227 1 94.38 25 GLU B CA 1
ATOM 811 C C . GLU B 1 25 ? -12.758 2.398 -4.75 1 94.38 25 GLU B C 1
ATOM 813 O O . GLU B 1 25 ? -13.898 2.697 -4.387 1 94.38 25 GLU B O 1
ATOM 818 N N . GLU B 1 26 ? -12.297 1.214 -4.691 1 93.31 26 GLU B N 1
ATOM 819 C CA . GLU B 1 26 ? -13.117 0.086 -4.262 1 93.31 26 GLU B CA 1
ATOM 820 C C . GLU B 1 26 ? -13.055 -0.101 -2.75 1 93.31 26 GLU B C 1
ATOM 822 O O . GLU B 1 26 ? -13.648 -1.036 -2.207 1 93.31 26 GLU B O 1
ATOM 827 N N . GLU B 1 27 ? -12.242 0.82 -2.096 1 91.81 27 GLU B N 1
ATOM 828 C CA . GLU B 1 27 ? -12.023 0.772 -0.654 1 91.81 27 GLU B CA 1
ATOM 829 C C . GLU B 1 27 ? -11.492 -0.592 -0.223 1 91.81 27 GLU B C 1
ATOM 831 O O . GLU B 1 27 ? -11.844 -1.091 0.848 1 91.81 27 GLU B O 1
ATOM 836 N N . GLY B 1 28 ? -10.734 -1.204 -1.185 1 90.56 28 GLY B N 1
ATOM 837 C CA . GLY B 1 28 ? -10.117 -2.482 -0.88 1 90.56 28 GLY B CA 1
ATOM 838 C C . GLY B 1 28 ? -8.906 -2.355 0.024 1 90.56 28 GLY B C 1
ATOM 839 O O . GLY B 1 28 ? -8.023 -1.528 -0.222 1 90.56 28 GLY B O 1
ATOM 840 N N . LEU B 1 29 ? -8.914 -3.037 1.127 1 91.19 29 LEU B N 1
ATOM 841 C CA . LEU B 1 29 ? -7.801 -3.182 2.055 1 91.19 29 LEU B CA 1
ATOM 842 C C . LEU B 1 29 ? -7.512 -1.863 2.768 1 91.19 29 LEU B C 1
ATOM 844 O O . LEU B 1 29 ? -6.383 -1.617 3.195 1 91.19 29 LEU B O 1
ATOM 848 N N . VAL B 1 30 ? -8.445 -0.939 2.783 1 91 30 VAL B N 1
ATOM 849 C CA . VAL B 1 30 ? -8.25 0.285 3.553 1 91 30 VAL B CA 1
ATOM 850 C C . VAL B 1 30 ? -8.117 -0.053 5.035 1 91 30 VAL B C 1
ATOM 852 O O . VAL B 1 30 ? -8.789 -0.96 5.535 1 91 30 VAL B O 1
ATOM 855 N N . ASP B 1 31 ? -7.219 0.712 5.66 1 88.44 31 ASP B N 1
ATOM 856 C CA . ASP B 1 31 ? -6.965 0.337 7.051 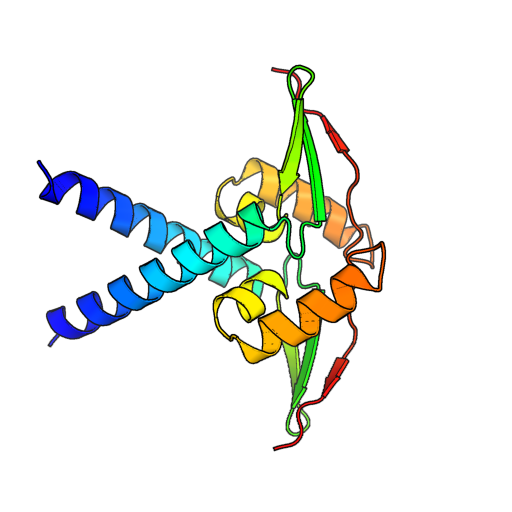1 88.44 31 ASP B CA 1
ATOM 857 C C . ASP B 1 31 ? -6.875 1.571 7.945 1 88.44 31 ASP B C 1
ATOM 859 O O . ASP B 1 31 ? -6.457 1.477 9.102 1 88.44 31 ASP B O 1
ATOM 863 N N . VAL B 1 32 ? -7.254 2.717 7.477 1 89.38 32 VAL B N 1
ATOM 864 C CA . VAL B 1 32 ? -7.316 3.91 8.312 1 89.38 32 VAL B CA 1
ATOM 865 C C . VAL B 1 32 ? -8.438 4.828 7.82 1 89.38 32 VAL B C 1
ATOM 867 O O . VAL B 1 32 ? -8.719 4.879 6.621 1 89.38 32 VAL B O 1
ATOM 870 N N . THR B 1 33 ? -9.07 5.496 8.68 1 89.31 33 THR B N 1
ATOM 871 C CA . THR B 1 33 ? -10.047 6.535 8.375 1 89.31 33 THR B CA 1
ATOM 872 C C . THR B 1 33 ? -9.531 7.906 8.805 1 89.31 33 THR B C 1
ATOM 874 O O . THR B 1 33 ? -9.164 8.102 9.969 1 89.31 33 THR B O 1
ATOM 877 N N . LEU B 1 34 ? -9.438 8.742 7.855 1 89.06 34 LEU B N 1
ATOM 878 C CA . LEU B 1 34 ? -9 10.109 8.125 1 89.06 34 LEU B CA 1
ATOM 879 C C . LEU B 1 34 ? -10.195 11.039 8.273 1 89.06 34 LEU B C 1
ATOM 881 O O . LEU B 1 34 ? -11.125 11.008 7.461 1 89.06 34 LEU B O 1
ATOM 885 N N . ALA B 1 35 ? -10.195 11.711 9.352 1 88.44 35 ALA B N 1
ATOM 886 C CA . ALA B 1 35 ? -11.266 12.68 9.586 1 88.44 35 ALA B CA 1
ATOM 887 C C . ALA B 1 35 ? -10.75 14.109 9.469 1 88.44 35 ALA B C 1
ATOM 889 O O . ALA B 1 35 ? -9.766 14.477 10.117 1 88.44 35 ALA B O 1
ATOM 890 N N . SER B 1 36 ? -11.219 14.766 8.492 1 84 36 SER B N 1
ATOM 891 C CA . SER B 1 36 ? -10.844 16.172 8.336 1 84 36 SER B CA 1
ATOM 892 C C . SER B 1 36 ? -12.031 17.016 7.879 1 84 36 SER B C 1
ATOM 894 O O . SER B 1 36 ? -12.766 16.609 6.969 1 84 36 SER B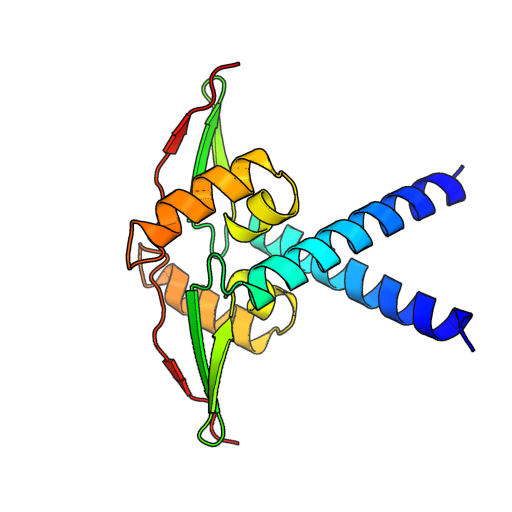 O 1
ATOM 896 N N . ASP B 1 37 ? -12.188 18.172 8.547 1 84.94 37 ASP B N 1
ATOM 897 C CA . ASP B 1 37 ? -13.164 19.172 8.156 1 84.94 37 ASP B CA 1
ATOM 898 C C . ASP B 1 37 ? -14.555 18.562 7.973 1 84.94 37 ASP B C 1
ATOM 900 O O . ASP B 1 37 ? -15.219 18.797 6.961 1 84.94 37 ASP B O 1
ATOM 904 N N . GLY B 1 38 ? -14.969 17.688 8.852 1 84.5 38 GLY B N 1
ATOM 905 C CA . GLY B 1 38 ? -16.297 17.094 8.82 1 84.5 38 GLY B CA 1
ATOM 906 C C . GLY B 1 38 ? -16.406 15.945 7.84 1 84.5 38 GLY B C 1
ATOM 907 O O . GLY B 1 38 ? -17.484 15.383 7.664 1 84.5 38 GLY B O 1
ATOM 908 N N . GLN B 1 39 ? -15.383 15.695 7.125 1 86.81 39 GLN B N 1
ATOM 909 C CA . GLN B 1 39 ? -15.383 14.586 6.172 1 86.81 39 GLN B CA 1
ATOM 910 C C . GLN B 1 39 ? -14.492 13.445 6.656 1 86.81 39 GLN B C 1
ATOM 912 O O . GLN B 1 39 ? -13.555 13.664 7.43 1 86.81 39 GLN B O 1
ATOM 917 N N . CYS B 1 40 ? -14.938 12.219 6.348 1 87 40 CYS B N 1
ATOM 918 C CA . CYS B 1 40 ? -14.133 11.047 6.637 1 87 40 CYS B CA 1
ATOM 919 C C . CYS B 1 40 ? -13.711 10.344 5.352 1 87 40 CYS B C 1
ATOM 921 O O . CYS B 1 40 ? -14.5 10.234 4.414 1 87 40 CYS B O 1
ATOM 923 N N . LEU B 1 41 ? -12.422 10.039 5.316 1 89 41 LEU B N 1
ATOM 924 C CA . LEU B 1 41 ? -11.891 9.336 4.156 1 89 41 LEU B CA 1
ATOM 925 C C . LEU B 1 41 ? -11.102 8.102 4.586 1 89 41 LEU B C 1
ATOM 927 O O . LEU B 1 41 ? -10.305 8.156 5.523 1 89 41 LEU B O 1
ATOM 931 N N . THR B 1 42 ? -11.438 6.996 3.936 1 90.31 42 THR B N 1
ATOM 932 C CA . THR B 1 42 ? -10.656 5.789 4.18 1 90.31 42 THR B CA 1
ATOM 933 C C . THR B 1 42 ? -9.422 5.75 3.281 1 90.31 42 THR B C 1
ATOM 935 O O . THR B 1 42 ? -9.445 6.277 2.166 1 90.31 42 THR B O 1
ATOM 938 N N . ALA B 1 43 ? -8.336 5.234 3.82 1 92.94 43 ALA B N 1
ATOM 939 C CA . ALA B 1 43 ? -7.094 5.188 3.051 1 92.94 43 ALA B CA 1
ATOM 940 C C . ALA B 1 43 ? -6.246 3.98 3.447 1 92.94 43 ALA B C 1
ATOM 942 O O . ALA B 1 43 ? -6.641 3.199 4.316 1 92.94 43 ALA B O 1
ATOM 943 N N . HIS B 1 44 ? -5.188 3.773 2.77 1 92.75 44 HIS B N 1
ATOM 944 C CA . HIS B 1 44 ? -4.168 2.781 3.096 1 92.75 44 HIS B CA 1
ATOM 945 C C . HIS B 1 44 ? -2.992 3.42 3.83 1 92.75 44 HIS B C 1
ATOM 947 O O . HIS B 1 44 ? -2.359 4.34 3.311 1 92.75 44 HIS B O 1
ATOM 953 N N . LYS B 1 45 ? -2.68 2.9 4.957 1 93.25 45 LYS B N 1
ATOM 954 C CA . LYS B 1 45 ? -1.588 3.447 5.758 1 93.25 45 LYS B CA 1
ATOM 955 C C . LYS B 1 45 ? -0.278 3.447 4.977 1 93.25 45 LYS B C 1
ATOM 957 O O . LYS B 1 45 ? 0.467 4.43 5.004 1 93.25 45 LYS B O 1
ATOM 962 N N . VAL B 1 46 ? -0.058 2.336 4.223 1 94.19 46 VAL B N 1
ATOM 963 C CA . VAL B 1 46 ? 1.197 2.184 3.496 1 94.19 46 VAL B CA 1
ATOM 964 C C . VAL B 1 46 ? 1.294 3.246 2.402 1 94.19 46 VAL B C 1
ATOM 966 O O . VAL B 1 46 ? 2.357 3.834 2.193 1 94.19 46 VAL B O 1
ATOM 969 N N . ILE B 1 47 ? 0.186 3.539 1.688 1 95.19 47 ILE B N 1
ATOM 970 C CA . ILE B 1 47 ? 0.176 4.512 0.603 1 95.19 47 ILE B CA 1
ATOM 971 C C . ILE B 1 47 ? 0.336 5.922 1.172 1 95.19 47 ILE B C 1
ATOM 973 O O . ILE B 1 47 ? 1.123 6.719 0.658 1 95.19 47 ILE B O 1
ATOM 977 N N . LEU B 1 48 ? -0.309 6.215 2.266 1 94 48 LEU B N 1
ATOM 978 C CA . LEU B 1 48 ? -0.166 7.508 2.924 1 94 48 LEU B CA 1
ATOM 979 C C . LEU B 1 48 ? 1.266 7.715 3.408 1 94 48 LEU B C 1
ATOM 981 O O . LEU B 1 48 ? 1.826 8.805 3.25 1 94 48 LEU B O 1
ATOM 985 N N . SER B 1 49 ? 1.863 6.648 3.992 1 95.38 49 SER B N 1
ATOM 986 C CA . SER B 1 49 ? 3.225 6.711 4.516 1 95.38 49 SER B CA 1
ATOM 987 C C . SER B 1 49 ? 4.234 6.945 3.398 1 95.38 49 SER B C 1
ATOM 989 O O . SER B 1 49 ? 5.246 7.625 3.6 1 95.38 49 SER B O 1
ATOM 991 N N . ALA B 1 50 ? 3.938 6.379 2.215 1 95.44 50 ALA B N 1
ATOM 992 C CA . ALA B 1 50 ? 4.84 6.527 1.074 1 95.44 50 ALA B CA 1
ATOM 993 C C . ALA B 1 50 ? 4.734 7.922 0.471 1 95.44 50 ALA B C 1
ATOM 995 O O . ALA B 1 50 ? 5.672 8.398 -0.171 1 95.44 50 ALA B O 1
ATOM 996 N N . SER B 1 51 ? 3.654 8.578 0.72 1 93.88 51 SER B N 1
ATOM 997 C CA . SER B 1 51 ? 3.402 9.867 0.084 1 93.88 51 SER B CA 1
ATOM 998 C C . SER B 1 51 ? 3.699 11.023 1.035 1 93.88 51 SER B C 1
ATOM 1000 O O . SER B 1 51 ? 3.891 12.156 0.599 1 93.88 51 SER B O 1
ATOM 1002 N N . SER B 1 52 ? 3.674 10.789 2.326 1 94 52 SER B N 1
ATOM 1003 C CA . SER B 1 52 ? 3.82 11.852 3.311 1 94 52 SER B CA 1
ATOM 1004 C C . SER B 1 52 ? 4.707 11.414 4.473 1 94 52 SER B C 1
ATOM 1006 O O . SER B 1 52 ? 4.387 10.461 5.176 1 94 52 SER B O 1
ATOM 1008 N N . PRO B 1 53 ? 5.816 12.133 4.781 1 94.31 53 PRO B N 1
ATOM 1009 C CA . PRO B 1 53 ? 6.684 11.82 5.922 1 94.31 53 PRO B CA 1
ATOM 1010 C C . PRO B 1 53 ? 5.957 11.938 7.258 1 94.31 53 PRO B C 1
ATOM 1012 O O . PRO B 1 53 ? 6.285 11.219 8.211 1 94.31 53 PRO B O 1
ATOM 1015 N N . PHE B 1 54 ? 4.977 12.812 7.367 1 93.38 54 PHE B N 1
ATOM 1016 C CA . PHE B 1 54 ? 4.188 12.969 8.586 1 93.38 54 PHE B CA 1
ATOM 1017 C C . PHE B 1 54 ? 3.422 11.688 8.898 1 93.38 54 PHE B C 1
ATOM 1019 O O . PHE B 1 54 ? 3.529 11.141 10 1 93.38 54 PHE B O 1
ATOM 1026 N N . PHE B 1 55 ? 2.721 11.172 7.969 1 93.06 55 PHE B N 1
ATOM 1027 C CA . PHE B 1 55 ? 1.935 9.961 8.172 1 93.06 55 PHE B CA 1
ATOM 1028 C C . PHE B 1 55 ? 2.844 8.758 8.375 1 93.06 55 PHE B C 1
ATOM 1030 O O . PHE B 1 55 ? 2.518 7.848 9.141 1 93.06 55 PHE B O 1
ATOM 1037 N N . LYS B 1 56 ? 4.027 8.766 7.68 1 94.25 56 LYS B N 1
ATOM 1038 C CA . LYS B 1 56 ? 4.996 7.691 7.891 1 94.25 56 LYS B CA 1
ATOM 1039 C C . LYS B 1 56 ? 5.402 7.598 9.359 1 94.25 56 LYS B C 1
ATOM 1041 O O . LYS B 1 56 ? 5.375 6.516 9.953 1 94.25 56 LYS B O 1
ATOM 1046 N N . LYS B 1 57 ? 5.719 8.695 9.961 1 93.44 57 LYS B N 1
ATOM 1047 C CA . LYS B 1 57 ? 6.125 8.727 11.359 1 93.44 57 LYS B CA 1
ATOM 1048 C C . LYS B 1 57 ? 4.988 8.281 12.273 1 93.44 57 LYS B C 1
ATOM 1050 O O . LYS B 1 57 ? 5.191 7.445 13.156 1 93.44 57 LYS B O 1
ATOM 1055 N N . VAL B 1 58 ? 3.762 8.805 12.062 1 90.19 58 VAL B N 1
ATOM 1056 C CA . VAL B 1 58 ? 2.592 8.531 12.891 1 90.19 58 VAL B CA 1
ATOM 1057 C C . VAL B 1 58 ? 2.273 7.039 12.859 1 90.19 58 VAL B C 1
ATOM 1059 O O . VAL B 1 58 ? 2.105 6.41 13.906 1 90.19 58 VAL B O 1
ATOM 1062 N N . PHE B 1 59 ? 2.244 6.453 11.672 1 90.88 59 PHE B N 1
ATOM 1063 C CA . PHE B 1 59 ? 1.81 5.066 11.547 1 90.88 59 PHE B CA 1
ATOM 1064 C C . PHE B 1 59 ? 2.922 4.109 11.953 1 90.88 59 PHE B C 1
ATOM 1066 O O . PHE B 1 59 ? 2.654 3 12.422 1 90.88 59 PHE B O 1
ATOM 1073 N N . GLN B 1 60 ? 4.18 4.5 11.734 1 89.88 60 GLN B N 1
ATOM 1074 C CA . GLN B 1 60 ? 5.281 3.66 12.195 1 89.88 60 GLN B CA 1
ATOM 1075 C C . GLN B 1 60 ? 5.289 3.551 13.719 1 89.88 60 GLN B C 1
ATOM 1077 O O . GLN B 1 60 ? 5.57 2.484 14.266 1 89.88 60 GLN B O 1
ATOM 1082 N N . VAL B 1 61 ? 5.016 4.656 14.383 1 88.75 61 VAL B N 1
ATOM 1083 C CA . VAL B 1 61 ? 4.945 4.664 15.836 1 88.75 61 VAL B CA 1
ATOM 1084 C C . VAL B 1 61 ? 3.816 3.746 16.312 1 88.75 61 VAL B C 1
ATOM 1086 O O . VAL B 1 61 ? 4.008 2.92 17.203 1 88.75 61 VAL B O 1
ATOM 1089 N N . SER B 1 62 ? 2.639 3.91 15.719 1 87.06 62 SER B N 1
ATOM 1090 C CA . SER B 1 62 ? 1.494 3.074 16.062 1 87.06 62 SER B CA 1
ATOM 1091 C C . SER B 1 62 ? 1.78 1.603 15.789 1 87.06 62 SER B C 1
ATOM 1093 O O . SER B 1 62 ? 1.417 0.732 16.578 1 87.06 62 SER B O 1
ATOM 1095 N N . PHE B 1 63 ? 2.424 1.358 14.695 1 87.06 63 PHE B N 1
ATOM 1096 C CA . PHE B 1 63 ? 2.762 0.007 14.266 1 87.06 63 PHE B CA 1
ATOM 1097 C C . PHE B 1 63 ? 3.721 -0.65 15.25 1 87.06 63 PHE B C 1
ATOM 1099 O O . PHE B 1 63 ? 3.576 -1.832 15.57 1 87.06 63 PHE B O 1
ATOM 1106 N N . ALA B 1 64 ? 4.613 0.112 15.68 1 83.75 64 ALA B N 1
ATOM 1107 C CA . ALA B 1 64 ? 5.602 -0.389 16.625 1 83.75 64 ALA B CA 1
ATOM 1108 C C . ALA B 1 64 ? 4.969 -0.665 17.984 1 83.75 64 ALA B C 1
ATOM 1110 O O . ALA B 1 64 ? 5.395 -1.57 18.719 1 83.75 64 ALA B O 1
ATOM 1111 N N . ALA B 1 65 ? 3.965 0.135 18.281 1 81.5 65 ALA B N 1
ATOM 1112 C CA . ALA B 1 65 ? 3.311 0.024 19.594 1 81.5 65 ALA B CA 1
ATOM 1113 C C . ALA B 1 65 ? 2.309 -1.127 19.594 1 81.5 65 ALA B C 1
ATOM 1115 O O . ALA B 1 65 ? 1.942 -1.629 20.672 1 81.5 65 ALA B O 1
ATOM 1116 N N . SER B 1 66 ? 1.761 -1.348 18.453 1 71.62 66 SER B N 1
ATOM 1117 C CA . SER B 1 66 ? 0.711 -2.359 18.391 1 71.62 66 SER B CA 1
ATOM 1118 C C . SER B 1 66 ? 1.18 -3.6 17.641 1 71.62 66 SER B C 1
ATOM 1120 O O . SER B 1 66 ? 1.918 -3.494 16.656 1 71.62 66 SER B O 1
ATOM 1122 N N . SER B 1 67 ? 1.364 -4.68 18.219 1 57.53 67 SER B N 1
ATOM 1123 C CA . SER B 1 67 ? 1.78 -5.941 17.625 1 57.53 67 SER B CA 1
ATOM 1124 C C . SER B 1 67 ? 0.942 -6.27 16.391 1 57.53 67 SER B C 1
ATOM 1126 O O . SER B 1 67 ? 1.306 -7.141 15.594 1 57.53 67 SER B O 1
ATOM 1128 N N . ALA B 1 68 ? -0.235 -5.535 16.297 1 56.28 68 ALA B N 1
ATOM 1129 C CA . ALA B 1 68 ? -1.161 -5.914 15.234 1 56.28 68 ALA B CA 1
ATOM 1130 C C . ALA B 1 68 ? -1.415 -4.742 14.289 1 56.28 68 ALA B C 1
ATOM 1132 O O . ALA B 1 68 ? -1.427 -3.586 14.711 1 56.28 68 ALA B O 1
ATOM 1133 N N . ASN B 1 69 ? -1.002 -4.914 13.062 1 60.91 69 ASN B N 1
ATOM 1134 C CA . ASN B 1 69 ? -1.492 -3.934 12.094 1 60.91 69 ASN B CA 1
ATOM 1135 C C . ASN B 1 69 ? -3.006 -3.768 12.188 1 60.91 69 ASN B C 1
ATOM 1137 O O . ASN B 1 69 ? -3.758 -4.562 11.625 1 60.91 69 ASN B O 1
ATOM 1141 N N . SER B 1 70 ? -3.502 -3.111 1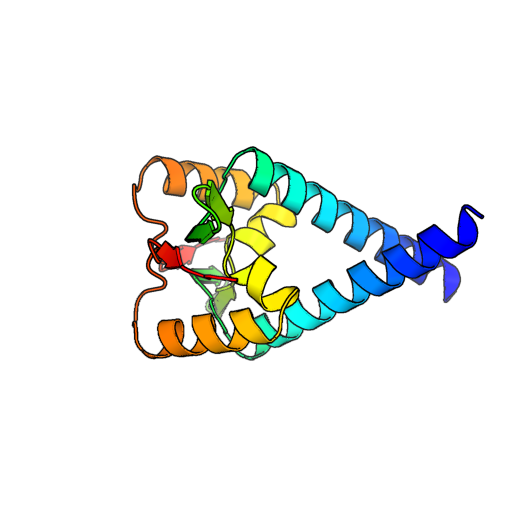3.156 1 66.12 70 SER B N 1
ATOM 1142 C CA . SER B 1 70 ? -4.938 -2.922 13.352 1 66.12 70 SER B CA 1
ATOM 1143 C C . SER B 1 70 ? -5.434 -1.681 12.617 1 66.12 70 SER B C 1
ATOM 1145 O O . SER B 1 70 ? -4.664 -0.75 12.367 1 66.12 70 SER B O 1
ATOM 1147 N N . ARG B 1 71 ? -6.605 -1.883 12.133 1 67.38 71 ARG B N 1
ATOM 1148 C CA . ARG B 1 71 ? -7.277 -0.721 11.555 1 67.38 71 ARG B CA 1
ATOM 1149 C C . ARG B 1 71 ? -7.293 0.443 12.547 1 67.38 71 ARG B C 1
ATOM 1151 O O . ARG B 1 71 ? -7.512 0.246 13.742 1 67.38 71 ARG B O 1
ATOM 1158 N N . GLU B 1 72 ? -6.648 1.556 12.211 1 66.62 72 GLU B N 1
ATOM 1159 C CA . GLU B 1 72 ? -6.746 2.77 13.016 1 66.62 72 GLU B CA 1
ATOM 1160 C C . GLU B 1 72 ? -8 3.562 12.664 1 66.62 72 GLU B C 1
ATOM 1162 O O . GLU B 1 72 ? -8.164 4.02 11.531 1 66.62 72 GLU B O 1
ATOM 1167 N N . PRO B 1 73 ? -8.875 3.59 13.492 1 63.19 73 PRO B N 1
ATOM 1168 C CA . PRO B 1 73 ? -10.188 4.145 13.172 1 63.19 73 PRO B CA 1
ATOM 1169 C C . PRO B 1 73 ? -10.125 5.594 12.695 1 63.19 73 PRO B C 1
ATOM 1171 O O . PRO B 1 73 ? -10.859 5.98 11.781 1 63.19 73 PRO B O 1
ATOM 1174 N N . PHE B 1 74 ? -9.523 6.473 13.422 1 67.88 74 PHE B N 1
ATOM 1175 C CA . PHE B 1 74 ? -9.68 7.859 13.008 1 67.88 74 PHE B CA 1
ATOM 1176 C C . PHE B 1 74 ? -8.43 8.672 13.328 1 67.88 74 PHE B C 1
ATOM 1178 O O . PHE B 1 74 ? -7.902 8.594 14.438 1 67.88 74 PHE B O 1
ATOM 1185 N N . LEU B 1 75 ? -7.793 9.156 12.273 1 74.75 75 LEU B N 1
ATOM 1186 C CA . LEU B 1 75 ? -6.789 10.203 12.469 1 74.75 75 LEU B CA 1
ATOM 1187 C C . LEU B 1 75 ? -7.367 11.578 12.148 1 74.75 75 LEU B C 1
ATOM 1189 O O . LEU B 1 75 ? -7.812 11.812 11.023 1 74.75 75 LEU B O 1
ATOM 1193 N N . ARG B 1 76 ? -7.668 12.273 13.258 1 69.69 76 ARG B N 1
ATOM 1194 C CA . ARG B 1 76 ? -8.234 13.609 13.102 1 69.69 76 ARG B CA 1
ATOM 1195 C C . ARG B 1 76 ? -7.141 14.641 12.859 1 69.69 76 ARG B C 1
ATOM 1197 O O . ARG B 1 76 ? -6.133 14.664 13.57 1 69.69 76 ARG B O 1
ATOM 1204 N N . PHE B 1 77 ? -7.23 15.234 11.703 1 66.62 77 PHE B N 1
ATOM 1205 C CA . PHE B 1 77 ? -6.34 16.359 11.469 1 66.62 77 PHE B CA 1
ATOM 1206 C C . PHE B 1 77 ? -7.129 17.656 11.359 1 66.62 77 PHE B C 1
ATOM 1208 O O . PHE B 1 77 ? -8.227 17.672 10.797 1 66.62 77 PHE B O 1
ATOM 1215 N N . SER B 1 78 ? -7.102 18.422 12.375 1 58.06 78 SER B N 1
ATOM 1216 C CA . SER B 1 78 ? -7.68 19.75 12.297 1 58.06 78 SER B CA 1
ATOM 1217 C C . SER B 1 78 ? -6.695 20.75 11.68 1 58.06 78 SER B C 1
ATOM 1219 O O . SER B 1 78 ? -5.5 20.703 11.977 1 58.06 78 SER B O 1
ATOM 1221 N N . SER B 1 79 ? -7.074 21.203 10.438 1 48.84 79 SER B N 1
ATOM 1222 C CA . SER B 1 79 ? -6.359 22.391 9.992 1 48.84 79 SER B CA 1
ATOM 1223 C C . SER B 1 79 ? -6.492 23.516 11.008 1 48.84 79 SER B C 1
ATOM 1225 O O . SER B 1 79 ? -7.492 23.609 11.719 1 48.84 79 SER B O 1
#

Foldseek 3Di:
DVVVVVVVVVVVVVVVVVVQVVCQVVVNPFQEWEDEPNDIGTHHLVVCLVVDVVSVVVQVVVCVVDVDSHRHYYDYDYD/DVVVVVVVVVVVVVVVVVVQVVCQVVVNPFQEWEDEPNDIGTHHLVVCVVVDVVSVVVVVVVCVVDVDSHRHYYDYDYD

Radius of gyration: 16.58 Å; Cα contacts (8 Å, |Δi|>4): 202; chains: 2; bounding box: 36×47×44 Å

InterPro domains:
  IPR000210 BTB/POZ domain [PF00651] (20-67)
  IPR000210 BTB/POZ domain [PS50097] (30-79)
  IPR011333 SKP1/BTB/POZ domai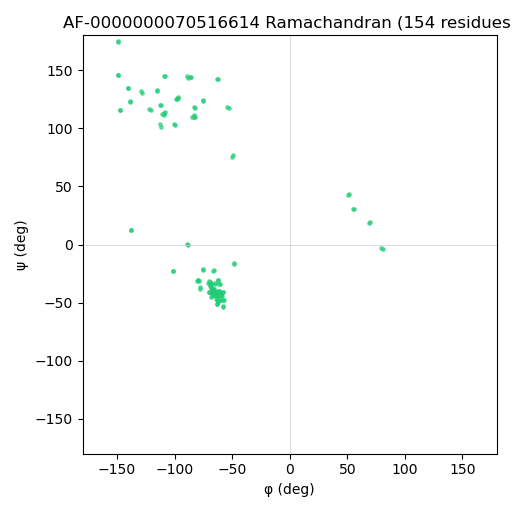n superfamily [G3DSA:3.30.710.10] (1-77)
  IPR011333 SKP1/BTB/POZ domain superfamily [SSF54695] (6-67)
  IPR051095 Drosophila Developmental Transcription Regulators [PTHR23110] (2-60)

Nearest PDB structures (foldseek):
  8rit-assembly1_B  TM=8.310E-01  e=8.114E-04  Xenopus laevis
  4hxi-assembly1_A  TM=7.864E-01  e=8.687E-04  Homo sapiens
  8p2o-assembly1_B  TM=8.707E-01  e=5.488E-03  Xenopus laevis
  8rir-assembly1_B  TM=8.214E-01  e=7.211E-03  Xenopus laevis
  8p2n-assembly1_B  TM=8.215E-01  e=1.163E-02  Xenopus laevis

Organism: Lasius niger (NCBI:txid67767)